Protein AF-A0A7J8UUD2-F1 (afdb_monomer_lite)

Secondary structure (DSSP, 8-state):
----TTT------TT--HHHHHHHHT-S---S-BPEEEETTTTEEESSPPEETTEEEEEEE-SSPPTT-S---SSS----PPPPPSSTT----EEEEEEEEE---SSPPSS--EEEEEETTTTEEEEEE-SEEEE--STT-EEEEEEEEE-TTS---TT-

Radius of gyration: 16.53 Å; chains: 1; bounding box: 38×42×48 Å

Sequence (160 aa):
MTEVQGIFKLEPIENFEAEEIKRLFNVGSIDRNQAQVYNFLTDRTMLYTPQECRITSTFVVGSEVPIGFKHCINEHQISFSLPPPSHPEEKIHYFNFCIVFSILSDQIMEFAPSARIFNETKRIMWNHRSCFMGIPKTKDNTLLWLIHWPAMDFQLEGGD

Structure (mmCIF, N/CA/C/O backbone):
data_AF-A0A7J8UUD2-F1
#
_entry.id   AF-A0A7J8UUD2-F1
#
loop_
_atom_site.group_PDB
_atom_site.id
_atom_site.type_symbol
_atom_site.label_atom_id
_atom_site.label_alt_id
_atom_site.label_comp_id
_atom_site.label_asym_id
_atom_site.label_entity_id
_atom_site.label_seq_id
_atom_site.pdbx_PDB_ins_code
_atom_site.Cartn_x
_atom_site.Cartn_y
_atom_site.Cartn_z
_atom_site.occupancy
_atom_site.B_iso_or_equiv
_atom_site.auth_seq_id
_atom_site.auth_comp_id
_atom_site.auth_asym_id
_atom_site.auth_atom_id
_atom_site.pdbx_PDB_model_num
ATOM 1 N N . MET A 1 1 ? -11.875 30.299 6.539 1.00 35.81 1 MET A N 1
ATOM 2 C CA . MET A 1 1 ? -10.557 29.747 6.167 1.00 35.81 1 MET A CA 1
ATOM 3 C C . MET A 1 1 ? -10.652 29.350 4.713 1.00 35.81 1 MET A C 1
ATOM 5 O O . MET A 1 1 ? -11.596 28.658 4.363 1.00 35.81 1 MET A O 1
ATOM 9 N N . THR A 1 2 ? -9.776 29.899 3.882 1.00 37.66 2 THR A N 1
ATOM 10 C CA . THR A 1 2 ? -9.828 29.788 2.422 1.00 37.66 2 THR A CA 1
ATOM 11 C C . THR A 1 2 ? -8.963 28.605 2.003 1.00 37.66 2 THR A C 1
ATOM 13 O O . THR A 1 2 ? -7.793 28.559 2.380 1.00 37.66 2 THR A O 1
ATOM 16 N N . GLU A 1 3 ? -9.530 27.640 1.279 1.00 40.28 3 GLU A N 1
ATOM 17 C CA . GLU A 1 3 ? -8.772 26.545 0.668 1.00 40.28 3 GLU A CA 1
ATOM 18 C C . GLU A 1 3 ? -7.678 27.119 -0.239 1.00 40.28 3 GLU A C 1
ATOM 20 O O . GLU A 1 3 ? -7.943 27.955 -1.107 1.00 40.28 3 GLU A O 1
ATOM 25 N N . VAL A 1 4 ? -6.435 26.675 -0.046 1.00 39.38 4 VAL A N 1
ATOM 26 C CA . VAL A 1 4 ? -5.353 26.963 -0.989 1.00 39.38 4 VAL A CA 1
ATOM 27 C C . VAL A 1 4 ? -5.559 26.038 -2.186 1.00 39.38 4 VAL A C 1
ATOM 29 O O . VAL A 1 4 ? -5.172 24.868 -2.160 1.00 39.38 4 VAL A O 1
ATOM 32 N N . GLN A 1 5 ? -6.236 26.562 -3.211 1.00 34.41 5 GLN A N 1
ATOM 33 C CA . GLN A 1 5 ? -6.464 25.889 -4.489 1.00 34.41 5 GLN A CA 1
ATOM 34 C C . GLN A 1 5 ? -5.153 25.294 -5.022 1.00 34.41 5 GLN A C 1
ATOM 36 O O . GLN A 1 5 ? -4.219 26.023 -5.348 1.00 34.41 5 GLN A O 1
ATOM 41 N N . GLY A 1 6 ? -5.104 23.961 -5.119 1.00 43.91 6 GLY A N 1
ATOM 42 C CA . GLY A 1 6 ? -4.074 23.233 -5.866 1.00 43.91 6 GLY A CA 1
ATOM 43 C C . GLY A 1 6 ? -3.279 22.174 -5.099 1.00 43.91 6 GLY A C 1
ATOM 44 O O . GLY A 1 6 ? -2.640 21.357 -5.753 1.00 43.91 6 GLY A O 1
ATOM 45 N N . ILE A 1 7 ? -3.319 22.138 -3.760 1.00 47.66 7 ILE A N 1
ATOM 46 C CA . ILE A 1 7 ? -2.502 21.180 -2.977 1.00 47.66 7 ILE A CA 1
ATOM 47 C C . ILE A 1 7 ? -3.328 19.979 -2.489 1.00 47.66 7 ILE A C 1
ATOM 49 O O . ILE A 1 7 ? -2.841 18.853 -2.492 1.00 47.66 7 ILE A O 1
ATOM 53 N N . PHE A 1 8 ? -4.603 20.183 -2.158 1.00 44.62 8 PHE A N 1
ATOM 54 C CA . PHE A 1 8 ? -5.489 19.118 -1.693 1.00 44.62 8 PHE A CA 1
ATOM 55 C C . PHE A 1 8 ? -6.876 19.317 -2.290 1.00 44.62 8 PHE A C 1
ATOM 57 O O . PHE A 1 8 ? -7.474 20.378 -2.127 1.00 44.62 8 PHE A O 1
ATOM 64 N N . LYS A 1 9 ? -7.392 18.301 -2.983 1.00 45.44 9 LYS A N 1
ATOM 65 C CA . LYS A 1 9 ? -8.818 18.223 -3.285 1.00 45.44 9 LYS A CA 1
ATOM 66 C C . LYS A 1 9 ? -9.440 17.378 -2.180 1.00 45.44 9 LYS A C 1
ATOM 68 O O . LYS A 1 9 ? -9.485 16.160 -2.286 1.00 45.44 9 LYS A O 1
ATOM 73 N N . LEU A 1 10 ? -9.858 18.028 -1.095 1.00 50.44 10 LEU A N 1
ATOM 74 C CA . LEU A 1 10 ? -10.663 17.398 -0.047 1.00 50.44 10 LEU A CA 1
ATOM 75 C C . LEU A 1 10 ? -12.113 17.300 -0.529 1.00 50.44 10 LEU A C 1
ATOM 77 O O . LEU A 1 10 ? -13.026 17.818 0.103 1.00 50.44 10 LEU A O 1
ATOM 81 N N . GLU A 1 11 ? -12.334 16.682 -1.686 1.00 46.38 11 GLU A N 1
ATOM 82 C CA . GLU A 1 11 ? -13.686 16.259 -2.005 1.00 46.38 11 GLU A CA 1
ATOM 83 C C . GLU A 1 11 ? -13.941 14.995 -1.187 1.00 46.38 11 GLU A C 1
ATOM 85 O O . GLU A 1 11 ? -13.176 14.032 -1.321 1.00 46.38 11 GLU A O 1
ATOM 90 N N . PRO A 1 12 ? -14.958 14.971 -0.305 1.00 44.97 12 PRO A N 1
ATOM 91 C CA . PRO A 1 12 ? -15.465 13.696 0.154 1.00 44.97 12 PRO A CA 1
ATOM 92 C C . PRO A 1 12 ? -15.811 12.919 -1.108 1.00 44.97 12 PRO A C 1
ATOM 94 O O . PRO A 1 12 ? -16.633 13.367 -1.909 1.00 44.97 12 PRO A O 1
ATOM 97 N N . ILE A 1 13 ? -15.166 11.773 -1.313 1.00 50.28 13 ILE A N 1
ATOM 98 C CA . ILE A 1 13 ? -15.707 10.814 -2.262 1.00 50.28 13 ILE A CA 1
ATOM 99 C C . ILE A 1 13 ? -16.955 10.273 -1.564 1.00 50.28 13 ILE A C 1
ATOM 101 O O . ILE A 1 13 ? -16.899 9.307 -0.798 1.00 50.28 13 ILE A O 1
ATOM 105 N N . GLU A 1 14 ? -18.065 10.997 -1.732 1.00 40.97 14 GLU A N 1
ATOM 106 C CA . GLU A 1 14 ? -19.391 10.521 -1.376 1.00 40.97 14 GLU A CA 1
ATOM 107 C C . GLU A 1 14 ? -19.541 9.178 -2.085 1.00 40.97 14 GLU A C 1
ATOM 109 O O . GLU A 1 14 ? -19.522 9.107 -3.312 1.00 40.97 14 GLU A O 1
ATOM 114 N N . ASN A 1 15 ? -19.607 8.108 -1.296 1.00 50.09 15 ASN A N 1
ATOM 115 C CA . ASN A 1 15 ? -19.650 6.727 -1.762 1.00 50.09 15 ASN A CA 1
ATOM 116 C C . ASN A 1 15 ? -18.324 6.144 -2.287 1.00 50.09 15 ASN A C 1
ATOM 118 O O . ASN A 1 15 ? -18.362 5.360 -3.236 1.00 50.09 15 ASN A O 1
ATOM 122 N N . PHE A 1 16 ? -17.174 6.390 -1.634 1.00 60.78 16 PHE A N 1
ATOM 123 C CA . PHE A 1 16 ? -16.021 5.466 -1.736 1.00 60.78 16 PHE A CA 1
ATOM 124 C C . PHE A 1 16 ? -16.371 4.124 -1.074 1.00 60.78 16 PHE A C 1
ATOM 126 O O . PHE A 1 16 ? -15.818 3.746 -0.048 1.00 60.78 16 PHE A O 1
ATOM 133 N N . GLU A 1 17 ? -17.408 3.463 -1.576 1.00 65.50 17 GLU A N 1
ATOM 134 C CA . GLU A 1 17 ? -18.050 2.301 -0.989 1.00 65.50 17 GLU A CA 1
ATOM 135 C C . GLU A 1 17 ? -17.199 1.049 -1.179 1.00 65.50 17 GLU A C 1
ATOM 137 O O . GLU A 1 17 ? -16.270 0.999 -1.986 1.00 65.50 17 GLU A O 1
ATOM 142 N N . ALA A 1 18 ? -17.562 -0.010 -0.455 1.00 67.44 18 ALA A N 1
ATOM 143 C CA . ALA A 1 18 ? -16.890 -1.302 -0.520 1.00 67.44 18 ALA A CA 1
ATOM 144 C C . ALA A 1 18 ? -16.670 -1.805 -1.961 1.00 67.44 18 ALA A C 1
ATOM 146 O O . ALA A 1 18 ? -15.646 -2.424 -2.223 1.00 67.44 18 ALA A O 1
ATOM 147 N N . GLU A 1 19 ? -17.582 -1.527 -2.898 1.00 72.06 19 GLU A N 1
ATOM 148 C CA . GLU A 1 19 ? -17.434 -1.932 -4.304 1.00 72.06 19 GLU A CA 1
ATOM 149 C C . GLU A 1 19 ? -16.343 -1.154 -5.053 1.00 72.06 19 GLU A C 1
ATOM 151 O O . GLU A 1 19 ? -15.620 -1.738 -5.861 1.00 72.06 19 GLU A O 1
ATOM 156 N N . GLU A 1 20 ? -16.154 0.134 -4.762 1.00 75.50 20 GLU A N 1
ATOM 157 C CA . GLU A 1 20 ? -15.064 0.905 -5.359 1.00 75.50 20 GLU A CA 1
ATOM 158 C C . GLU A 1 20 ? -13.709 0.465 -4.800 1.00 75.50 20 GLU A C 1
ATOM 160 O O . GLU A 1 20 ? -12.757 0.291 -5.562 1.00 75.50 20 GLU A O 1
ATOM 165 N N . ILE A 1 21 ? -13.645 0.170 -3.497 1.00 75.50 21 ILE A N 1
ATOM 166 C CA . ILE A 1 21 ? -12.445 -0.394 -2.871 1.00 75.50 21 ILE A CA 1
ATOM 167 C C . ILE A 1 21 ? -12.132 -1.768 -3.484 1.00 75.50 21 ILE A C 1
ATOM 169 O O . ILE A 1 21 ? -11.009 -2.012 -3.923 1.00 75.50 21 ILE A O 1
ATOM 173 N N . LYS A 1 22 ? -13.126 -2.656 -3.609 1.00 77.56 22 LYS A N 1
ATOM 174 C CA . LYS A 1 22 ? -12.946 -3.951 -4.284 1.00 77.56 22 LYS A CA 1
ATOM 175 C C . LYS A 1 22 ? -12.427 -3.786 -5.707 1.00 77.56 22 LYS A C 1
ATOM 177 O O . LYS A 1 22 ? -11.511 -4.506 -6.094 1.00 77.56 22 LYS A O 1
ATOM 182 N N . ARG A 1 23 ? -12.969 -2.827 -6.467 1.00 80.62 23 ARG A N 1
ATOM 183 C CA . ARG A 1 23 ? -12.540 -2.543 -7.842 1.00 80.62 23 ARG A CA 1
ATOM 184 C C . ARG A 1 23 ? -11.103 -2.025 -7.904 1.00 80.62 23 ARG A C 1
ATOM 186 O O . ARG A 1 23 ? -10.327 -2.517 -8.715 1.00 80.62 23 ARG A O 1
ATOM 193 N N . LEU A 1 24 ? -10.749 -1.043 -7.074 1.00 79.38 24 LEU A N 1
ATOM 194 C CA . LEU A 1 24 ? -9.429 -0.398 -7.095 1.00 79.38 24 LEU A CA 1
ATOM 195 C C . LEU A 1 24 ? -8.313 -1.328 -6.623 1.00 79.38 24 LEU A C 1
ATOM 197 O O . LEU A 1 24 ? -7.222 -1.336 -7.195 1.00 79.38 24 LEU A O 1
ATOM 201 N N . PHE A 1 25 ? -8.594 -2.126 -5.596 1.00 80.75 25 PHE A N 1
ATOM 202 C CA . PHE A 1 25 ? -7.618 -3.033 -5.000 1.00 80.75 25 PHE A CA 1
ATOM 203 C C . PHE A 1 25 ? -7.687 -4.452 -5.575 1.00 80.75 25 PHE A C 1
ATOM 205 O O . PHE A 1 25 ? -6.821 -5.266 -5.269 1.00 80.75 25 PHE A O 1
ATOM 212 N N . ASN A 1 26 ? -8.662 -4.732 -6.449 1.00 76.12 26 ASN A N 1
ATOM 213 C CA . ASN A 1 26 ? -8.921 -6.042 -7.049 1.00 76.12 26 ASN A CA 1
ATOM 214 C C . ASN A 1 26 ? -9.060 -7.158 -5.998 1.00 76.12 26 ASN A C 1
ATOM 216 O O . ASN A 1 26 ? -8.364 -8.174 -6.042 1.00 76.12 26 ASN A O 1
ATOM 220 N N . VAL A 1 27 ? -9.950 -6.950 -5.026 1.00 71.19 27 VAL A N 1
ATOM 221 C CA . VAL A 1 27 ? -10.166 -7.881 -3.908 1.00 71.19 27 VAL A CA 1
ATOM 222 C C . VAL A 1 27 ? -11.608 -8.378 -3.873 1.00 71.19 27 VAL A C 1
ATOM 224 O O . VAL A 1 27 ? -12.546 -7.623 -4.116 1.00 71.19 27 VAL A O 1
ATOM 227 N N . GLY A 1 28 ? -11.799 -9.668 -3.577 1.00 62.09 28 GLY A N 1
ATOM 228 C CA . GLY A 1 28 ? -13.123 -10.309 -3.633 1.00 62.09 28 GLY A CA 1
ATOM 229 C C . GLY A 1 28 ? -14.056 -9.934 -2.477 1.00 62.09 28 GLY A C 1
ATOM 230 O O . GLY A 1 28 ? -15.276 -9.866 -2.641 1.00 62.09 28 GLY A O 1
ATOM 231 N N . SER A 1 29 ? -13.495 -9.650 -1.303 1.00 65.81 29 SER A N 1
ATOM 232 C CA . SER A 1 29 ? -14.245 -9.280 -0.104 1.00 65.81 29 SER A CA 1
ATOM 233 C C . SER A 1 29 ? -13.453 -8.292 0.739 1.00 65.81 29 SER A C 1
ATOM 235 O O . SER A 1 29 ? -12.288 -8.527 1.046 1.00 65.81 29 SER A O 1
ATOM 237 N N . ILE A 1 30 ? -14.117 -7.217 1.147 1.00 66.19 30 ILE A N 1
ATOM 238 C CA . ILE A 1 30 ? -13.666 -6.283 2.174 1.00 66.19 30 ILE A CA 1
ATOM 239 C C . ILE A 1 30 ? -14.847 -6.122 3.123 1.00 66.19 30 ILE A C 1
ATOM 241 O O . ILE A 1 30 ? -15.988 -5.998 2.662 1.00 66.19 30 ILE A O 1
ATOM 245 N N . ASP A 1 31 ? -14.587 -6.167 4.428 1.00 61.91 31 ASP A N 1
ATOM 246 C CA . ASP A 1 31 ? -15.623 -5.887 5.415 1.00 61.91 31 ASP A CA 1
ATOM 247 C C . ASP A 1 31 ? -16.154 -4.460 5.197 1.00 61.91 31 ASP A C 1
ATOM 249 O O . ASP A 1 31 ? -15.389 -3.509 5.047 1.00 61.91 31 ASP A O 1
ATOM 253 N N . ARG A 1 32 ? -17.480 -4.288 5.1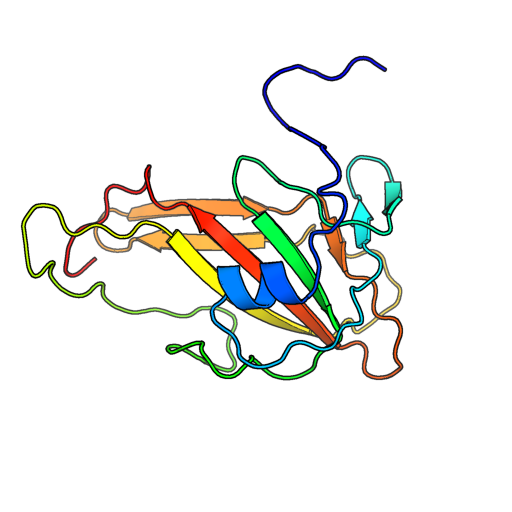58 1.00 58.69 32 ARG A N 1
ATOM 254 C CA . ARG A 1 32 ? -18.121 -2.988 4.866 1.00 58.69 32 ARG A CA 1
ATOM 255 C C . ARG A 1 32 ? -17.865 -1.938 5.953 1.00 58.69 32 ARG A C 1
ATOM 257 O O . ARG A 1 32 ? -18.288 -0.791 5.824 1.00 58.69 32 ARG A O 1
ATOM 264 N N . ASN A 1 33 ? -17.180 -2.322 7.021 1.00 60.72 33 ASN A N 1
ATOM 265 C CA . ASN A 1 33 ? -16.850 -1.482 8.150 1.00 60.72 33 ASN A CA 1
ATOM 266 C C . ASN A 1 33 ? -15.663 -0.567 7.828 1.00 60.72 33 ASN A C 1
ATOM 268 O O . ASN A 1 33 ? -14.539 -0.794 8.280 1.00 60.72 33 ASN A O 1
ATOM 272 N N . GLN A 1 34 ? -15.925 0.515 7.090 1.00 68.50 34 GLN A N 1
ATOM 273 C CA . GLN A 1 34 ? -14.987 1.635 7.051 1.00 68.50 34 GLN A CA 1
ATOM 274 C C . GLN A 1 34 ? -14.693 2.111 8.477 1.00 68.50 34 GLN A C 1
ATOM 276 O O . GLN A 1 34 ? -15.596 2.293 9.319 1.00 68.50 34 GLN A O 1
ATOM 281 N N . ALA A 1 35 ? -13.402 2.273 8.755 1.00 73.69 35 ALA A N 1
ATOM 282 C CA . ALA A 1 35 ? -12.952 2.832 10.013 1.00 73.69 35 ALA A CA 1
ATOM 283 C C . ALA A 1 35 ? -13.349 4.314 10.077 1.00 73.69 35 ALA A C 1
ATOM 285 O O . ALA A 1 35 ? -13.455 4.991 9.056 1.00 73.69 35 ALA A O 1
ATOM 286 N N . GLN A 1 36 ? -13.580 4.826 11.288 1.00 80.44 36 GLN A N 1
ATOM 287 C CA . GLN A 1 36 ? -13.541 6.280 11.461 1.00 80.44 36 GLN A CA 1
ATOM 288 C C . GLN A 1 36 ? -12.113 6.740 11.195 1.00 80.44 36 GLN A C 1
ATOM 290 O O . GLN A 1 36 ? -11.177 5.984 11.442 1.00 80.44 36 GLN A O 1
ATOM 295 N N . VAL A 1 37 ? -11.938 7.958 10.703 1.00 83.19 37 VAL A N 1
ATOM 296 C CA . VAL A 1 37 ? -10.616 8.449 10.326 1.00 83.19 37 VAL A CA 1
ATOM 297 C C . VAL A 1 37 ? -10.335 9.752 11.058 1.00 83.19 37 VAL A C 1
ATOM 299 O O . VAL A 1 37 ? -11.125 10.687 10.987 1.00 83.19 37 VAL A O 1
ATOM 302 N N . TYR A 1 38 ? -9.219 9.825 11.769 1.00 84.19 38 TYR A N 1
ATOM 303 C CA . TYR A 1 38 ? -8.723 11.049 12.386 1.00 84.19 38 TYR A CA 1
ATOM 304 C C . TYR A 1 38 ? -7.906 11.856 11.374 1.00 84.19 38 TYR A C 1
ATOM 306 O O . TYR A 1 38 ? -7.043 11.293 10.708 1.00 84.19 38 TYR A O 1
ATOM 314 N N . ASN A 1 39 ? -8.166 13.158 11.263 1.00 85.12 39 ASN A N 1
ATOM 315 C CA . ASN A 1 39 ? -7.443 14.093 10.403 1.00 85.12 39 ASN A CA 1
ATOM 316 C C . ASN A 1 39 ? -6.458 14.932 11.233 1.00 85.12 39 ASN A C 1
ATOM 318 O O . ASN A 1 39 ? -6.885 15.780 12.020 1.00 85.12 39 ASN A O 1
ATOM 322 N N . PHE A 1 40 ? -5.157 14.751 10.995 1.00 81.69 40 PHE A N 1
ATOM 323 C CA . PHE A 1 40 ? -4.078 15.466 11.687 1.00 81.69 40 PHE A CA 1
ATOM 324 C C . PHE A 1 40 ? -4.006 16.963 11.345 1.00 81.69 40 PHE A C 1
ATOM 326 O O . PHE A 1 40 ? -3.460 17.735 12.126 1.00 81.69 40 PHE A O 1
ATOM 333 N N . LEU A 1 41 ? -4.529 17.397 10.192 1.00 82.31 41 LEU A N 1
ATOM 334 C CA . LEU A 1 41 ? -4.503 18.810 9.789 1.00 82.31 41 LEU A CA 1
ATOM 335 C C . LEU A 1 41 ? -5.591 19.626 10.481 1.00 82.31 41 LEU A C 1
ATOM 337 O O . LEU A 1 41 ? -5.385 20.796 10.795 1.00 82.31 41 LEU A O 1
ATOM 341 N N . THR A 1 42 ? -6.767 19.028 10.669 1.00 83.25 42 THR A N 1
ATOM 342 C CA . THR A 1 42 ? -7.924 19.722 11.247 1.00 83.25 42 THR A CA 1
ATOM 343 C C . THR A 1 42 ? -8.183 19.361 12.700 1.00 83.25 42 THR A C 1
ATOM 345 O O . THR A 1 42 ? -9.062 19.978 13.296 1.00 83.25 42 THR A O 1
ATOM 348 N N . ASP A 1 43 ? -7.486 18.353 13.230 1.00 82.06 43 ASP A N 1
ATOM 349 C CA . ASP A 1 43 ? -7.719 17.777 14.557 1.00 82.06 43 ASP A CA 1
ATOM 350 C C . ASP A 1 43 ? -9.184 17.330 14.735 1.00 82.06 43 ASP A C 1
ATOM 352 O O . ASP A 1 43 ? -9.899 17.731 15.653 1.00 82.06 43 ASP A O 1
ATOM 356 N N . ARG A 1 44 ? -9.696 16.571 13.754 1.00 81.75 44 ARG A N 1
ATOM 357 C CA . ARG A 1 44 ? -11.101 16.125 13.720 1.00 81.75 44 ARG A CA 1
ATOM 358 C C . ARG A 1 44 ? -11.230 14.696 13.235 1.00 81.75 44 ARG A C 1
ATOM 360 O O . ARG A 1 44 ? -10.543 14.288 12.303 1.00 81.75 44 ARG A O 1
ATOM 367 N N . THR A 1 45 ? -12.196 13.984 13.799 1.00 82.31 45 THR A N 1
ATOM 368 C CA . THR A 1 45 ? -12.635 12.686 13.286 1.00 82.31 45 THR A CA 1
ATOM 369 C C . THR A 1 45 ? -13.651 12.873 12.164 1.00 82.31 45 THR A C 1
ATOM 371 O O . THR A 1 45 ? -14.583 13.669 12.278 1.00 82.31 45 THR A O 1
ATOM 374 N N . MET A 1 46 ? -13.473 12.126 11.079 1.00 74.94 46 MET A N 1
ATOM 375 C CA . MET A 1 46 ? -14.307 12.138 9.882 1.00 74.94 46 MET A CA 1
ATOM 376 C C . MET A 1 46 ? -14.803 10.725 9.551 1.00 74.94 46 MET A C 1
ATOM 378 O O . MET A 1 46 ? -14.241 9.722 9.997 1.00 74.94 46 MET A O 1
ATOM 382 N N . LEU A 1 47 ? -15.889 10.657 8.777 1.00 67.94 47 LEU A N 1
ATOM 383 C CA . LEU A 1 47 ? -16.559 9.409 8.384 1.00 67.94 47 LEU A CA 1
ATOM 384 C C . LEU A 1 47 ? -16.316 9.007 6.922 1.00 67.94 47 LEU A C 1
ATOM 386 O O . LEU A 1 47 ? -16.879 8.011 6.485 1.00 67.94 47 LEU A O 1
ATOM 390 N N . TYR A 1 48 ? -15.523 9.766 6.166 1.00 64.94 48 TYR A N 1
ATOM 391 C CA . TYR A 1 48 ? -15.289 9.514 4.745 1.00 64.94 48 TYR A CA 1
ATOM 392 C C . TYR A 1 48 ? -13.802 9.419 4.413 1.00 64.94 48 TYR A C 1
ATOM 394 O O . TYR A 1 48 ? -12.943 9.916 5.144 1.00 64.94 48 TYR A O 1
ATOM 402 N N . THR A 1 49 ? -13.533 8.782 3.276 1.00 61.75 49 THR A N 1
ATOM 403 C CA . THR A 1 49 ? -12.193 8.596 2.726 1.00 61.75 49 THR A C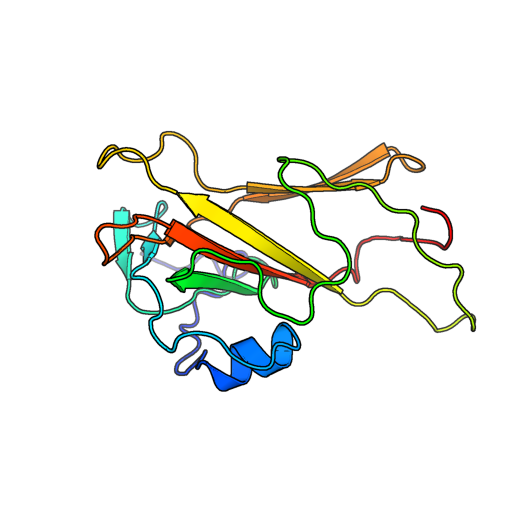A 1
ATOM 404 C C . THR A 1 49 ? -11.762 9.851 1.952 1.00 61.75 49 THR A C 1
ATOM 406 O O . THR A 1 49 ? -12.474 10.263 1.036 1.00 61.75 49 THR A O 1
ATOM 409 N N . PRO A 1 50 ? -10.623 10.471 2.290 1.00 64.75 50 PRO A N 1
ATOM 410 C CA . PRO A 1 50 ? -10.072 11.611 1.563 1.00 64.75 50 PRO A CA 1
ATOM 411 C C . PRO A 1 50 ? -9.167 11.164 0.402 1.00 64.75 50 PRO A C 1
ATOM 413 O O . PRO A 1 50 ? -8.488 10.143 0.484 1.00 64.75 50 PRO A O 1
ATOM 416 N N . GLN A 1 51 ? -9.107 11.959 -0.670 1.00 64.62 51 GLN A N 1
ATOM 417 C CA . GLN A 1 51 ? -8.094 11.807 -1.719 1.00 64.62 51 GLN A CA 1
ATOM 418 C C . GLN A 1 51 ? -6.925 12.770 -1.457 1.00 64.62 51 GLN A C 1
ATOM 420 O O . GLN A 1 51 ? -7.110 13.984 -1.378 1.00 64.62 51 GLN A O 1
ATOM 425 N N . GLU A 1 52 ? -5.703 12.247 -1.348 1.00 72.62 52 GLU A N 1
ATOM 426 C CA . GLU A 1 52 ? -4.508 13.029 -1.009 1.00 72.62 52 GLU A CA 1
ATOM 427 C C . GLU A 1 52 ? -3.540 13.064 -2.195 1.00 72.62 52 GLU A C 1
ATOM 429 O O . GLU A 1 52 ? -2.961 12.046 -2.557 1.00 72.62 52 GLU A O 1
ATOM 434 N N . CYS A 1 53 ? -3.324 14.228 -2.817 1.00 70.31 53 CYS A N 1
ATOM 435 C CA . 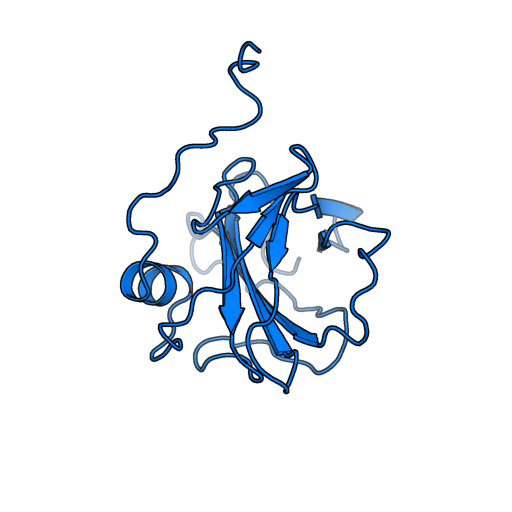CYS A 1 53 ? -2.320 14.392 -3.882 1.00 70.31 53 CYS A CA 1
ATOM 436 C C . CYS A 1 53 ? -2.416 13.340 -5.017 1.00 70.31 53 CYS A C 1
ATOM 438 O O . CYS A 1 53 ? -1.399 12.816 -5.465 1.00 70.31 53 CYS A O 1
ATOM 440 N N . ARG A 1 54 ? -3.639 13.023 -5.481 1.00 80.50 54 ARG A N 1
ATOM 441 C CA . ARG A 1 54 ? -3.981 11.950 -6.455 1.00 80.50 54 ARG A CA 1
ATOM 442 C C . ARG A 1 54 ? -3.816 10.514 -5.943 1.00 80.50 54 ARG A C 1
ATOM 444 O O . ARG A 1 54 ? -4.289 9.594 -6.606 1.00 80.50 54 ARG A O 1
ATOM 451 N N . ILE A 1 55 ? -3.210 10.316 -4.778 1.00 86.62 55 ILE A N 1
ATOM 452 C CA . ILE A 1 55 ? -3.192 9.036 -4.077 1.00 86.62 55 ILE A CA 1
ATOM 453 C C . ILE A 1 55 ? -4.555 8.857 -3.421 1.00 86.62 55 ILE A C 1
ATOM 455 O O . ILE A 1 55 ? -5.070 9.747 -2.742 1.00 86.62 55 ILE A O 1
ATOM 459 N N . THR A 1 56 ? -5.157 7.699 -3.658 1.00 85.94 56 THR A N 1
ATOM 460 C CA . THR A 1 56 ? -6.416 7.334 -3.011 1.00 85.94 56 THR A CA 1
ATOM 461 C C . THR A 1 56 ? -6.079 6.343 -1.915 1.00 85.94 56 THR A C 1
ATOM 463 O O . THR A 1 56 ? -5.572 5.264 -2.215 1.00 85.94 56 THR A O 1
ATOM 466 N N . SER A 1 57 ? -6.301 6.699 -0.653 1.00 86.69 57 SER A N 1
ATOM 467 C CA . SER A 1 57 ? -6.013 5.804 0.465 1.00 86.69 57 SER A CA 1
ATOM 468 C C . SER A 1 57 ? -7.168 5.767 1.454 1.00 86.69 57 SER A C 1
ATOM 470 O O . SER A 1 57 ? -7.852 6.765 1.635 1.00 86.69 57 SER A O 1
ATOM 472 N N . THR A 1 58 ? -7.422 4.607 2.060 1.00 85.44 58 THR A N 1
ATOM 473 C CA . THR A 1 58 ? -8.530 4.406 3.005 1.00 85.44 58 THR A CA 1
ATOM 474 C C . THR A 1 58 ? -8.149 3.447 4.127 1.00 85.44 58 THR A C 1
ATOM 476 O O . THR A 1 58 ? -7.188 2.683 4.007 1.00 85.44 58 THR A O 1
ATOM 479 N N . PHE A 1 59 ? -8.931 3.474 5.206 1.00 85.81 59 PHE A N 1
ATOM 480 C CA . PHE A 1 59 ? -8.775 2.593 6.355 1.00 85.81 59 PHE A CA 1
ATOM 481 C C . PHE A 1 59 ? -10.005 1.704 6.528 1.00 85.81 59 PHE A C 1
ATOM 483 O O . PHE A 1 59 ? -11.140 2.184 6.615 1.00 85.81 59 PHE A O 1
ATOM 490 N N . VAL A 1 60 ? -9.772 0.400 6.635 1.00 84.19 60 VAL A N 1
ATOM 491 C CA . VAL A 1 60 ? -10.825 -0.600 6.843 1.00 84.19 60 VAL A CA 1
ATOM 492 C C . VAL A 1 60 ? -10.493 -1.444 8.064 1.00 84.19 60 VAL A C 1
ATOM 494 O O . VAL A 1 60 ? -9.327 -1.708 8.344 1.00 84.19 60 VAL A O 1
ATOM 497 N N . VAL A 1 61 ? -11.514 -1.881 8.796 1.00 82.69 61 VAL A N 1
ATOM 498 C CA . VAL A 1 61 ? -11.348 -2.906 9.831 1.00 82.69 61 VAL A CA 1
ATOM 499 C C . VAL A 1 61 ? -10.957 -4.242 9.191 1.00 82.69 61 VAL A C 1
ATOM 501 O O . VAL A 1 61 ? -11.593 -4.696 8.242 1.00 82.69 61 VAL A O 1
ATOM 504 N N . GLY A 1 62 ? -9.911 -4.876 9.718 1.00 84.06 62 GLY A N 1
ATOM 505 C CA . GLY A 1 62 ? -9.451 -6.177 9.244 1.00 84.06 62 GLY A CA 1
ATOM 506 C C . GLY A 1 62 ? -8.099 -6.554 9.833 1.00 84.06 62 GLY A C 1
ATOM 507 O O . GLY A 1 62 ? -7.314 -5.685 10.203 1.00 84.06 62 GLY A O 1
ATOM 508 N N . SER A 1 63 ? -7.841 -7.858 9.921 1.00 86.75 63 SER A N 1
ATOM 509 C CA . SER A 1 63 ? -6.624 -8.426 10.517 1.00 86.75 63 SER A CA 1
ATOM 510 C C . SER A 1 63 ? -5.738 -9.178 9.527 1.00 86.75 63 SER A C 1
ATOM 512 O O . SER A 1 63 ? -4.688 -9.686 9.907 1.00 86.75 63 SER A O 1
ATOM 514 N N . GLU A 1 64 ? -6.155 -9.271 8.266 1.00 88.00 64 GLU A N 1
ATOM 515 C CA . GLU A 1 64 ? -5.480 -10.058 7.238 1.00 88.00 64 GLU A CA 1
ATOM 516 C C . GLU A 1 64 ? -5.456 -9.300 5.912 1.00 88.00 64 GLU A C 1
ATOM 518 O O . GLU A 1 64 ? -6.375 -8.542 5.589 1.00 88.00 64 GLU A O 1
ATOM 523 N N . VAL A 1 65 ? -4.400 -9.522 5.128 1.00 88.44 65 VAL A N 1
ATOM 524 C CA . VAL A 1 65 ? -4.299 -8.979 3.771 1.00 88.44 65 VAL A CA 1
ATOM 525 C C . VAL A 1 65 ? -5.356 -9.654 2.886 1.00 88.44 65 VAL A C 1
ATOM 527 O O . VAL A 1 65 ? -5.396 -10.886 2.833 1.00 88.44 65 VAL A O 1
ATOM 530 N N . PRO A 1 66 ? -6.193 -8.895 2.156 1.00 85.44 66 PRO A N 1
ATOM 531 C CA . PRO A 1 66 ? -7.201 -9.483 1.283 1.00 85.44 66 PRO A CA 1
ATOM 532 C C . PRO A 1 66 ? -6.612 -10.371 0.178 1.00 85.44 66 PRO A C 1
ATOM 534 O O . PRO A 1 66 ? -5.529 -10.116 -0.356 1.00 85.44 66 PRO A O 1
ATOM 537 N N . ILE A 1 67 ? -7.389 -11.369 -0.246 1.00 81.44 67 ILE A N 1
ATOM 538 C CA . ILE A 1 67 ? -7.060 -12.205 -1.407 1.00 81.44 67 ILE A CA 1
ATOM 539 C C . ILE A 1 67 ? -7.004 -11.309 -2.655 1.00 81.44 67 ILE A C 1
ATOM 541 O O . ILE A 1 67 ? -8.006 -10.695 -3.022 1.00 81.44 67 ILE A O 1
ATOM 545 N N . GLY A 1 68 ? -5.832 -11.237 -3.293 1.00 81.56 68 GLY A N 1
ATOM 546 C CA . GLY A 1 68 ? -5.581 -10.409 -4.481 1.00 81.56 68 GLY A CA 1
ATOM 547 C C . GLY A 1 68 ? -4.194 -9.758 -4.493 1.00 81.56 68 GLY A C 1
ATOM 548 O O . GLY A 1 68 ? -3.621 -9.545 -5.564 1.00 81.56 68 GLY A O 1
ATOM 549 N N . PHE A 1 69 ? -3.609 -9.517 -3.316 1.00 87.44 69 PHE A N 1
ATOM 550 C CA . PHE A 1 69 ? -2.228 -9.048 -3.196 1.00 87.44 69 PHE A CA 1
ATOM 551 C C . PHE A 1 69 ? -1.247 -10.196 -3.459 1.00 87.44 69 PHE A C 1
ATOM 553 O O . PHE A 1 69 ? -1.338 -11.263 -2.857 1.00 87.44 69 PHE A O 1
ATOM 560 N N . LYS A 1 70 ? -0.320 -9.985 -4.401 1.00 86.12 70 LYS A N 1
ATOM 561 C CA . LYS A 1 70 ? 0.626 -11.020 -4.860 1.00 86.12 70 LYS A CA 1
ATOM 562 C C . LYS A 1 70 ? 1.882 -11.122 -3.998 1.00 86.12 70 LYS A C 1
ATOM 564 O O . LYS A 1 70 ? 2.447 -12.201 -3.867 1.00 86.12 70 LYS A O 1
ATOM 569 N N . HIS A 1 71 ? 2.328 -9.994 -3.453 1.00 87.12 71 HIS A N 1
ATOM 570 C CA . HIS A 1 71 ? 3.554 -9.887 -2.675 1.00 87.12 71 HIS A CA 1
ATOM 571 C C . HIS A 1 71 ? 3.176 -9.533 -1.235 1.00 87.12 71 HIS A C 1
ATOM 573 O O . HIS A 1 71 ? 2.781 -8.401 -0.962 1.00 87.12 71 HIS A O 1
ATOM 579 N N . CYS A 1 72 ? 3.263 -10.516 -0.337 1.00 88.69 72 CYS A N 1
ATOM 580 C CA . CYS A 1 72 ? 2.865 -10.395 1.066 1.00 88.69 72 CYS A CA 1
ATOM 581 C C . CYS A 1 72 ? 3.999 -10.884 1.970 1.00 88.69 72 CYS A C 1
ATOM 583 O O . CYS A 1 72 ? 4.580 -11.938 1.715 1.00 88.69 72 CYS A O 1
ATOM 585 N N . ILE A 1 73 ? 4.288 -10.135 3.031 1.00 90.25 73 ILE A N 1
ATOM 586 C CA . ILE A 1 73 ? 5.293 -10.459 4.048 1.00 90.25 73 ILE A CA 1
ATOM 587 C C . ILE A 1 73 ? 4.805 -9.978 5.420 1.00 90.25 73 ILE A C 1
ATOM 589 O O . ILE A 1 73 ? 3.941 -9.106 5.494 1.00 90.25 73 ILE A O 1
ATOM 593 N N . ASN A 1 74 ? 5.414 -10.482 6.493 1.00 87.00 74 ASN A N 1
ATOM 594 C CA . ASN A 1 74 ? 5.134 -10.053 7.870 1.00 87.00 74 ASN A CA 1
ATOM 595 C C . ASN A 1 74 ? 6.190 -9.060 8.393 1.00 87.00 74 ASN A C 1
ATOM 597 O O . ASN A 1 74 ? 6.553 -9.093 9.567 1.00 87.00 74 ASN A O 1
ATOM 601 N N . GLU A 1 75 ? 6.713 -8.200 7.519 1.00 87.81 75 GLU A N 1
ATOM 602 C CA . GLU A 1 75 ? 7.713 -7.182 7.857 1.00 87.81 75 GLU A CA 1
ATOM 603 C C . GLU A 1 75 ? 7.294 -5.802 7.330 1.00 87.81 75 GLU A C 1
ATOM 605 O O . GLU A 1 75 ? 6.307 -5.658 6.612 1.00 87.81 75 GLU A O 1
ATOM 610 N N . HIS A 1 76 ? 8.051 -4.767 7.693 1.00 85.88 76 HIS A N 1
ATOM 611 C CA . HIS A 1 76 ? 7.746 -3.371 7.371 1.00 85.88 76 HIS A CA 1
ATOM 612 C C . HIS A 1 76 ? 8.231 -2.923 5.980 1.00 85.88 76 HIS A C 1
ATOM 614 O O . HIS A 1 76 ? 7.947 -1.796 5.573 1.00 85.88 76 HIS A O 1
ATOM 620 N N . GLN A 1 77 ? 8.978 -3.765 5.260 1.00 90.75 77 GLN A N 1
ATOM 621 C CA . GLN A 1 77 ? 9.533 -3.449 3.946 1.00 90.75 77 GLN A CA 1
ATOM 622 C C . GLN A 1 77 ? 9.460 -4.656 3.022 1.00 90.75 77 GLN A C 1
ATOM 624 O O . GLN A 1 77 ? 9.983 -5.714 3.349 1.00 90.75 77 GLN A O 1
ATOM 629 N N . ILE A 1 78 ? 8.896 -4.454 1.832 1.00 92.50 78 ILE A N 1
ATOM 630 C CA . ILE A 1 78 ? 8.864 -5.448 0.764 1.00 92.50 78 ILE A CA 1
ATOM 631 C C . ILE A 1 78 ? 9.700 -4.976 -0.424 1.00 92.50 78 ILE A C 1
ATOM 633 O O . ILE A 1 78 ? 9.599 -3.819 -0.829 1.00 92.50 78 ILE A O 1
ATOM 637 N N . SER A 1 79 ? 10.500 -5.883 -0.981 1.00 92.56 79 SER A N 1
ATOM 638 C CA . SER A 1 79 ? 11.318 -5.637 -2.170 1.00 92.56 79 SER A CA 1
ATOM 639 C C . SER A 1 79 ? 10.988 -6.664 -3.247 1.00 92.56 79 SER A C 1
ATOM 641 O O . SER A 1 79 ? 10.826 -7.852 -2.962 1.00 92.56 79 SER A O 1
ATOM 643 N N . PHE A 1 80 ? 10.874 -6.206 -4.488 1.00 92.75 80 PHE A N 1
ATOM 644 C CA . PHE A 1 80 ? 10.638 -7.035 -5.664 1.00 92.75 80 PHE A CA 1
ATOM 645 C C . PHE A 1 80 ? 11.188 -6.321 -6.896 1.00 92.75 80 PHE A C 1
ATOM 647 O O . PHE A 1 80 ? 11.257 -5.097 -6.906 1.00 92.75 80 PHE A O 1
ATOM 654 N N . SER A 1 81 ? 11.548 -7.090 -7.921 1.00 92.44 81 SER A N 1
ATOM 655 C CA . SER A 1 81 ? 11.956 -6.538 -9.213 1.00 92.44 81 SER A CA 1
ATOM 656 C C . SER A 1 81 ? 10.756 -6.380 -10.134 1.00 92.44 81 SER A C 1
ATOM 658 O O . SER A 1 81 ? 9.881 -7.254 -10.193 1.00 92.44 81 SER A O 1
ATOM 660 N N . LEU A 1 82 ? 10.733 -5.292 -10.892 1.00 90.94 82 LEU A N 1
ATOM 661 C CA . LEU A 1 82 ? 9.718 -5.056 -11.902 1.00 90.94 82 LEU A CA 1
ATOM 662 C C . LEU A 1 82 ? 9.916 -6.002 -13.091 1.00 90.94 82 LEU A C 1
ATOM 664 O O . LEU A 1 82 ? 11.037 -6.149 -13.586 1.00 90.94 82 LEU A O 1
ATOM 668 N N . PRO A 1 83 ? 8.850 -6.657 -13.584 1.00 88.94 83 PRO A N 1
ATOM 669 C CA . PRO A 1 83 ? 8.967 -7.495 -14.765 1.00 88.94 83 PRO A CA 1
ATOM 670 C C . PRO A 1 83 ? 9.339 -6.635 -15.985 1.00 88.94 83 PRO A C 1
ATOM 672 O O . PRO A 1 83 ? 8.912 -5.480 -16.078 1.00 88.94 83 PRO A O 1
ATOM 675 N N . PRO A 1 84 ? 10.117 -7.174 -16.938 1.00 87.06 84 PRO A N 1
ATOM 676 C CA . PRO A 1 84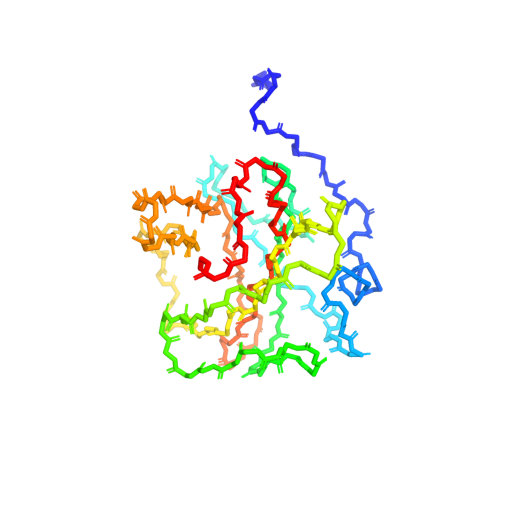 ? 10.349 -6.487 -18.198 1.00 87.06 84 PRO A CA 1
ATOM 677 C C . PRO A 1 84 ? 9.017 -6.291 -18.938 1.00 87.06 84 PRO A C 1
ATOM 679 O O . PRO A 1 84 ? 8.207 -7.222 -18.967 1.00 87.06 84 PRO A O 1
ATOM 682 N N . PRO A 1 85 ? 8.778 -5.112 -19.539 1.00 86.94 85 PRO A N 1
ATOM 683 C CA . PRO A 1 85 ? 7.567 -4.881 -20.311 1.00 86.94 85 PRO A CA 1
ATOM 684 C C . PRO A 1 85 ? 7.545 -5.807 -21.533 1.00 86.94 85 PRO A C 1
ATOM 686 O O . PRO A 1 85 ? 8.550 -5.974 -22.226 1.00 86.94 85 PRO A O 1
ATOM 689 N N . SER A 1 86 ? 6.386 -6.392 -21.818 1.00 87.81 86 SER A N 1
ATOM 690 C CA . SER A 1 86 ? 6.173 -7.258 -22.984 1.00 87.81 86 SER A CA 1
ATOM 691 C C . SER A 1 86 ? 6.136 -6.445 -24.282 1.00 87.81 86 SER A C 1
ATOM 693 O O . SER A 1 86 ? 6.497 -6.946 -25.348 1.00 87.81 86 SER A O 1
ATOM 695 N N . HIS A 1 87 ? 5.717 -5.176 -24.195 1.00 86.00 87 HIS A N 1
ATOM 696 C CA . HIS A 1 87 ? 5.622 -4.233 -25.309 1.00 86.00 87 HIS A CA 1
ATOM 697 C C . HIS A 1 87 ? 6.078 -2.821 -24.888 1.00 86.00 87 HIS A C 1
ATOM 699 O O . HIS A 1 87 ? 5.921 -2.469 -23.723 1.00 86.00 87 HIS A O 1
ATOM 705 N N . PRO A 1 88 ? 6.570 -1.966 -25.811 1.00 81.44 88 PRO A N 1
ATOM 706 C CA . PRO A 1 88 ? 7.082 -0.624 -25.480 1.00 81.44 88 PRO A CA 1
ATOM 707 C C . PRO A 1 88 ? 6.079 0.324 -24.800 1.00 81.44 88 PRO A C 1
ATOM 709 O O . PRO A 1 88 ? 6.474 1.311 -24.180 1.00 81.44 88 PRO A O 1
ATOM 712 N N . GLU A 1 89 ? 4.784 0.053 -24.948 1.00 83.50 89 GLU A N 1
ATOM 713 C CA . GLU A 1 89 ? 3.701 0.848 -24.362 1.00 83.50 89 GLU A CA 1
ATOM 714 C C . GLU A 1 89 ? 3.275 0.350 -22.975 1.00 83.50 89 GLU A C 1
ATOM 716 O O . GLU A 1 89 ? 2.558 1.059 -22.269 1.00 83.50 89 GLU A O 1
ATOM 721 N N . GLU A 1 90 ? 3.718 -0.843 -22.567 1.00 86.25 90 GLU A N 1
ATOM 722 C CA . GLU A 1 90 ? 3.397 -1.404 -21.259 1.00 86.25 90 GLU A CA 1
ATOM 723 C C . GLU A 1 90 ? 4.139 -0.629 -20.166 1.00 86.25 90 GLU A C 1
ATOM 725 O O . GLU A 1 90 ? 5.367 -0.523 -20.168 1.00 86.25 90 GLU A O 1
ATOM 730 N N . LYS A 1 91 ? 3.374 -0.059 -19.232 1.00 85.69 91 LYS A N 1
ATOM 731 C CA . LYS A 1 91 ? 3.889 0.742 -18.122 1.00 85.69 91 LYS A CA 1
ATOM 732 C C . LYS A 1 91 ? 3.155 0.395 -16.841 1.00 85.69 91 LYS A C 1
ATOM 734 O O . LYS A 1 91 ? 1.984 0.018 -16.849 1.00 85.69 91 LYS A O 1
ATOM 739 N N . ILE A 1 92 ? 3.835 0.592 -15.719 1.00 89.56 92 ILE A N 1
ATOM 740 C CA . ILE A 1 92 ? 3.198 0.491 -14.411 1.00 89.56 92 ILE A CA 1
ATOM 741 C C . ILE A 1 92 ? 2.356 1.743 -14.200 1.00 89.56 92 ILE A C 1
ATOM 743 O O . ILE A 1 92 ? 2.871 2.857 -14.149 1.00 89.56 92 ILE A O 1
ATOM 747 N N . HIS A 1 93 ? 1.046 1.555 -14.080 1.00 88.69 93 HIS A N 1
ATOM 748 C CA . HIS A 1 93 ? 0.117 2.661 -13.867 1.00 88.69 93 HIS A CA 1
ATOM 749 C C . HIS A 1 93 ? -0.036 3.028 -12.390 1.00 88.69 93 HIS A C 1
ATOM 751 O O . HIS A 1 93 ? -0.220 4.202 -12.067 1.00 88.69 93 HIS A O 1
ATOM 757 N N . TYR A 1 94 ? 0.030 2.044 -11.494 1.00 91.31 94 TYR A N 1
ATOM 758 C CA . TYR A 1 94 ? -0.190 2.233 -10.065 1.00 91.31 94 TYR A CA 1
ATOM 759 C C . TYR A 1 94 ? 0.435 1.108 -9.239 1.00 91.31 94 TYR A C 1
ATOM 761 O O . TYR A 1 94 ? 0.600 -0.015 -9.716 1.00 91.31 94 TYR A O 1
ATOM 769 N N . PHE A 1 95 ? 0.706 1.411 -7.972 1.00 92.50 95 PHE A N 1
ATOM 770 C CA . PHE A 1 95 ? 0.972 0.436 -6.923 1.00 92.50 95 PHE A CA 1
ATOM 771 C C . PHE A 1 95 ? -0.204 0.401 -5.954 1.00 92.50 95 PHE A C 1
ATOM 773 O O . PHE A 1 95 ? -0.652 1.440 -5.471 1.00 92.50 95 PHE A O 1
ATOM 780 N N . ASN A 1 96 ? -0.677 -0.805 -5.654 1.00 92.69 96 ASN A N 1
ATOM 781 C CA . ASN A 1 96 ? -1.649 -1.037 -4.598 1.00 92.69 96 ASN A CA 1
ATOM 782 C C . ASN A 1 96 ? -0.916 -1.578 -3.369 1.00 92.69 96 ASN A C 1
ATOM 784 O O . ASN A 1 96 ? -0.301 -2.641 -3.444 1.00 92.69 96 ASN A O 1
ATOM 788 N N . PHE A 1 97 ? -1.012 -0.874 -2.244 1.00 93.25 97 PHE A N 1
ATOM 789 C CA . PHE A 1 97 ? -0.510 -1.330 -0.949 1.00 93.25 97 PHE A CA 1
ATOM 790 C C . PHE A 1 97 ? -1.668 -1.733 -0.044 1.00 93.25 97 PHE A C 1
ATOM 792 O O . PHE A 1 97 ? -2.719 -1.090 -0.044 1.00 93.25 97 PHE A O 1
ATOM 799 N N . CYS A 1 98 ? -1.438 -2.768 0.760 1.00 92.62 98 CYS A N 1
ATOM 800 C CA . CYS A 1 98 ? -2.262 -3.114 1.907 1.00 92.62 98 CYS A CA 1
ATOM 801 C C . CYS A 1 98 ? -1.340 -3.333 3.101 1.00 92.62 98 CYS A C 1
ATOM 803 O O . CYS A 1 98 ? -0.525 -4.254 3.096 1.00 92.62 98 CYS A O 1
ATOM 805 N N . ILE A 1 99 ? -1.469 -2.481 4.112 1.00 92.62 99 ILE A N 1
ATOM 806 C CA . ILE A 1 99 ? -0.678 -2.551 5.339 1.00 92.62 99 ILE A CA 1
ATOM 807 C C . ILE A 1 99 ? -1.619 -2.954 6.468 1.00 92.62 99 ILE A C 1
ATOM 809 O O . ILE A 1 99 ? -2.559 -2.222 6.773 1.00 92.62 99 ILE A O 1
ATOM 813 N N . VAL A 1 100 ? -1.365 -4.111 7.075 1.00 91.06 100 VAL A N 1
ATOM 814 C CA . VAL A 1 100 ? -2.078 -4.572 8.272 1.00 91.06 100 VAL A CA 1
ATOM 815 C C . VAL A 1 100 ? -1.321 -4.076 9.496 1.00 91.06 100 VAL A C 1
ATOM 817 O O . VAL A 1 100 ? -0.119 -4.310 9.610 1.00 91.06 100 VAL A O 1
ATOM 820 N N . PHE A 1 101 ? -1.998 -3.394 10.414 1.00 88.44 101 PHE A N 1
ATOM 821 C CA . PHE A 1 101 ? -1.375 -2.920 11.648 1.00 88.44 101 PHE A CA 1
ATOM 822 C C . PHE A 1 101 ? -2.370 -2.911 12.806 1.00 88.44 101 PHE A C 1
ATOM 824 O O . PHE A 1 101 ? -3.573 -2.768 12.601 1.00 88.44 101 PHE A O 1
ATOM 831 N N . SER A 1 102 ? -1.853 -3.027 14.030 1.00 85.62 102 SER A N 1
ATOM 832 C CA . SER A 1 102 ? -2.642 -2.924 15.259 1.00 85.62 102 SER A CA 1
ATOM 833 C C . SER A 1 102 ? -2.260 -1.679 16.042 1.00 85.62 102 SER A C 1
ATOM 835 O O . SER A 1 102 ? -1.079 -1.354 16.172 1.00 85.62 102 SER A O 1
ATOM 837 N N . ILE A 1 103 ? -3.255 -1.003 16.609 1.00 78.94 103 ILE A N 1
ATOM 838 C CA . ILE A 1 103 ? -3.034 0.137 17.499 1.00 78.94 103 ILE A CA 1
ATOM 839 C C . ILE A 1 103 ? -2.934 -0.366 18.943 1.00 78.94 103 ILE A C 1
ATOM 841 O O . ILE A 1 103 ? -3.886 -0.909 19.500 1.00 78.94 103 ILE A O 1
ATOM 845 N N . LEU A 1 104 ? -1.758 -0.206 19.553 1.00 72.00 104 LEU A N 1
ATOM 846 C CA . LEU A 1 104 ? -1.463 -0.733 20.893 1.00 72.00 104 LEU A CA 1
ATOM 847 C C . LEU A 1 104 ? -1.891 0.198 22.041 1.00 72.00 104 LEU A C 1
ATOM 849 O O . LEU A 1 104 ? -1.888 -0.232 23.192 1.00 72.00 104 LEU A O 1
ATOM 853 N N . SER A 1 105 ? -2.253 1.456 21.768 1.00 67.50 105 SER A N 1
ATOM 854 C CA . SER A 1 105 ? -2.709 2.391 22.805 1.00 67.50 105 SER A CA 1
ATOM 855 C C . SER A 1 105 ? -3.593 3.502 22.248 1.00 67.50 105 SER A C 1
ATOM 857 O O . SER A 1 105 ? -3.433 3.883 21.091 1.00 67.50 105 SER A O 1
ATOM 859 N N . ASP A 1 106 ? -4.417 4.094 23.111 1.00 61.53 106 ASP A N 1
ATOM 860 C CA . ASP A 1 106 ? -5.249 5.270 22.811 1.00 61.53 106 ASP A CA 1
ATOM 861 C C . ASP A 1 106 ? -4.432 6.571 22.670 1.00 61.53 106 ASP A C 1
ATOM 863 O O . ASP A 1 106 ? -4.997 7.655 22.518 1.00 61.53 106 ASP A O 1
ATOM 867 N N . GLN A 1 107 ? -3.098 6.500 22.767 1.00 56.81 107 GLN A N 1
ATOM 868 C CA . GLN A 1 107 ? -2.247 7.667 22.577 1.00 56.81 107 GLN A CA 1
ATOM 869 C C . GLN A 1 107 ? -2.219 8.060 21.103 1.00 56.81 107 GLN A C 1
ATOM 871 O O . GLN A 1 107 ? -2.050 7.226 20.211 1.00 56.81 107 GLN A O 1
ATOM 876 N N . ILE A 1 108 ? -2.362 9.363 20.866 1.00 55.41 108 ILE A N 1
ATOM 877 C CA . ILE A 1 108 ? -2.222 9.968 19.546 1.00 55.41 108 ILE A CA 1
ATOM 878 C C . ILE A 1 108 ? -0.832 9.599 19.028 1.00 55.41 108 ILE A C 1
ATOM 880 O O . ILE A 1 108 ? 0.177 9.925 19.652 1.00 55.41 108 ILE A O 1
ATOM 884 N N . MET A 1 109 ? -0.788 8.884 17.905 1.00 61.94 109 MET A N 1
ATOM 885 C CA . MET A 1 109 ? 0.463 8.516 17.257 1.00 61.94 109 MET A CA 1
ATOM 886 C C . MET A 1 109 ? 1.250 9.798 16.957 1.00 61.94 109 MET A C 1
ATOM 888 O O . MET A 1 109 ? 0.754 10.675 16.253 1.00 61.94 109 MET A O 1
ATOM 892 N N . GLU A 1 110 ? 2.468 9.907 17.495 1.00 61.31 110 GLU A N 1
ATOM 893 C CA . GLU A 1 110 ? 3.324 11.099 17.347 1.00 61.31 110 GLU A CA 1
ATOM 894 C C . GLU A 1 110 ? 3.647 11.400 15.869 1.00 61.31 110 GLU A C 1
ATOM 896 O O . GLU A 1 110 ? 3.947 12.532 15.488 1.00 61.31 110 GLU A O 1
ATOM 901 N N . PHE A 1 111 ? 3.511 10.391 15.001 1.00 66.62 111 PHE A N 1
ATOM 902 C CA . PHE A 1 111 ? 3.768 10.493 13.573 1.00 66.62 111 PHE A CA 1
ATOM 903 C C . PHE A 1 111 ? 2.567 10.034 12.758 1.00 66.62 111 PHE A C 1
ATOM 905 O O . PHE A 1 111 ? 2.042 8.949 12.966 1.00 66.62 111 PHE A O 1
ATOM 912 N N . ALA A 1 112 ? 2.173 10.834 11.771 1.00 81.25 112 ALA A N 1
ATOM 913 C CA . ALA A 1 112 ? 1.176 10.413 10.797 1.00 81.25 112 ALA A CA 1
ATOM 914 C C . ALA A 1 112 ? 1.681 9.216 9.951 1.00 81.25 112 ALA A C 1
ATOM 916 O O . ALA A 1 112 ? 2.886 9.171 9.656 1.00 81.25 112 ALA A O 1
ATOM 917 N N . PRO A 1 113 ? 0.803 8.272 9.548 1.00 86.56 113 PRO A N 1
ATOM 918 C CA . PRO A 1 113 ? 1.176 7.103 8.752 1.00 86.56 113 PRO A CA 1
ATOM 919 C C . PRO A 1 113 ? 1.962 7.474 7.498 1.00 86.56 113 PRO A C 1
ATOM 921 O O . PRO A 1 113 ? 1.677 8.483 6.848 1.00 86.56 113 PRO A O 1
ATOM 924 N N . SER A 1 114 ? 2.941 6.646 7.128 1.00 90.38 114 SER A N 1
ATOM 925 C CA . SER A 1 114 ? 3.691 6.856 5.891 1.00 90.38 114 SER A CA 1
ATOM 926 C C . SER A 1 114 ? 4.021 5.557 5.168 1.00 90.38 114 SER A C 1
ATOM 928 O O . SER A 1 114 ? 4.331 4.547 5.796 1.00 90.38 114 SER A O 1
ATOM 930 N N . ALA A 1 115 ? 3.960 5.611 3.841 1.00 92.62 115 ALA A N 1
ATOM 931 C CA . ALA A 1 115 ? 4.371 4.558 2.929 1.00 92.62 115 ALA A CA 1
ATOM 932 C C . ALA A 1 115 ? 5.423 5.119 1.971 1.00 92.62 115 ALA A C 1
ATOM 934 O O . ALA A 1 115 ? 5.344 6.273 1.542 1.00 92.62 115 ALA A O 1
ATOM 935 N N . ARG A 1 116 ? 6.428 4.309 1.640 1.00 94.44 116 ARG A N 1
ATOM 936 C CA . ARG A 1 116 ? 7.550 4.730 0.797 1.00 94.44 116 ARG A CA 1
ATOM 937 C C . ARG A 1 116 ? 7.814 3.704 -0.287 1.00 94.44 116 ARG A C 1
ATOM 939 O O . ARG A 1 116 ? 7.801 2.509 -0.016 1.00 94.44 116 ARG A O 1
ATOM 946 N N . ILE A 1 117 ? 8.111 4.198 -1.481 1.00 94.69 117 ILE A N 1
ATOM 947 C CA . ILE A 1 117 ? 8.667 3.412 -2.578 1.00 94.69 117 ILE A CA 1
ATOM 948 C C . ILE A 1 117 ? 10.091 3.895 -2.774 1.00 94.69 117 ILE A C 1
ATOM 950 O O . ILE A 1 117 ? 10.321 5.092 -2.951 1.00 94.69 117 ILE A O 1
ATOM 954 N N . PHE A 1 118 ? 11.041 2.971 -2.728 1.00 95.50 118 PHE A N 1
ATOM 955 C CA . PHE A 1 118 ? 12.434 3.247 -3.027 1.00 95.50 118 PHE A CA 1
ATOM 956 C C . PHE A 1 118 ? 12.846 2.407 -4.226 1.00 95.50 118 PHE A C 1
ATOM 958 O O . PHE A 1 118 ? 12.759 1.186 -4.185 1.00 95.50 118 PHE A O 1
ATOM 965 N N . ASN A 1 119 ? 13.267 3.077 -5.290 1.00 95.00 119 ASN A N 1
ATOM 966 C CA . ASN A 1 119 ? 13.891 2.437 -6.431 1.00 95.00 119 ASN A CA 1
ATOM 967 C C . ASN A 1 119 ? 15.405 2.417 -6.176 1.00 95.00 119 ASN A C 1
ATOM 969 O O . ASN A 1 119 ? 16.053 3.469 -6.120 1.00 95.00 119 ASN A O 1
ATOM 973 N N . GLU A 1 120 ? 15.953 1.217 -5.988 1.00 94.62 120 GLU A N 1
ATOM 974 C CA . GLU A 1 120 ? 17.356 1.024 -5.619 1.00 94.62 120 GLU A CA 1
ATOM 975 C C . GLU A 1 120 ? 18.314 1.350 -6.773 1.00 94.62 120 GLU A C 1
ATOM 977 O O . GLU A 1 120 ? 19.372 1.944 -6.542 1.00 94.62 120 GLU A O 1
ATOM 982 N N . THR A 1 121 ? 17.934 1.015 -8.011 1.00 93.38 121 THR A N 1
ATOM 983 C CA . THR A 1 121 ? 18.763 1.194 -9.216 1.00 93.38 121 THR A CA 1
ATOM 984 C C . THR A 1 121 ? 18.999 2.676 -9.512 1.00 93.38 121 THR A C 1
ATOM 986 O O . THR A 1 121 ? 20.126 3.097 -9.783 1.00 93.38 121 THR A O 1
ATOM 989 N N . LYS A 1 122 ? 17.951 3.493 -9.382 1.00 93.88 122 LYS A N 1
ATOM 990 C CA . LYS A 1 122 ? 17.946 4.938 -9.656 1.00 93.88 122 LYS A CA 1
ATOM 991 C C . LYS A 1 122 ? 18.195 5.778 -8.408 1.00 93.88 122 LYS A C 1
ATOM 993 O O . LYS A 1 122 ? 18.440 6.977 -8.524 1.00 93.88 122 LYS A O 1
ATOM 998 N N . ARG A 1 123 ? 18.165 5.164 -7.218 1.00 94.75 123 ARG A N 1
ATOM 999 C CA . ARG A 1 123 ? 18.284 5.828 -5.907 1.00 94.75 123 ARG A CA 1
ATOM 1000 C C . ARG A 1 123 ? 17.252 6.941 -5.708 1.00 94.75 123 ARG A C 1
ATOM 1002 O O . ARG A 1 123 ? 17.553 7.984 -5.127 1.00 94.75 123 ARG A O 1
ATOM 1009 N N . ILE A 1 124 ? 16.031 6.715 -6.187 1.00 94.44 124 ILE A N 1
ATOM 1010 C CA . ILE A 1 124 ? 14.911 7.656 -6.065 1.00 94.44 124 ILE A CA 1
ATOM 1011 C C . ILE A 1 124 ? 13.920 7.118 -5.035 1.00 94.44 124 ILE A C 1
ATOM 1013 O O . ILE A 1 124 ? 13.629 5.924 -4.999 1.00 94.44 124 ILE A O 1
ATOM 1017 N N . MET A 1 125 ? 13.399 8.011 -4.193 1.00 94.31 125 MET A N 1
ATOM 1018 C CA . MET A 1 125 ? 12.388 7.695 -3.189 1.00 94.31 125 MET A CA 1
ATOM 1019 C C . MET A 1 125 ? 11.139 8.541 -3.411 1.00 94.31 125 MET A C 1
ATOM 1021 O O . MET A 1 125 ? 11.223 9.766 -3.509 1.00 94.31 125 MET A O 1
ATOM 1025 N N . TRP A 1 126 ? 9.982 7.894 -3.378 1.00 93.94 126 TRP A N 1
ATOM 1026 C CA . TRP A 1 126 ? 8.685 8.548 -3.280 1.00 93.94 126 TRP A CA 1
ATOM 1027 C C . TRP A 1 126 ? 8.081 8.255 -1.911 1.00 93.94 126 TRP A C 1
ATOM 1029 O O . TRP A 1 126 ? 8.137 7.125 -1.423 1.00 93.94 126 TRP A O 1
ATOM 1039 N N . ASN A 1 127 ? 7.525 9.282 -1.271 1.00 92.06 127 ASN A N 1
ATOM 1040 C CA . ASN A 1 127 ? 6.965 9.192 0.072 1.00 92.06 127 ASN A CA 1
ATOM 1041 C C . ASN A 1 127 ? 5.517 9.682 0.071 1.00 92.06 127 ASN A C 1
ATOM 1043 O O . ASN A 1 127 ? 5.236 10.793 -0.377 1.00 92.06 127 ASN A O 1
ATOM 1047 N N . HIS A 1 128 ? 4.624 8.864 0.611 1.00 90.75 128 HIS A N 1
ATOM 1048 C CA . HIS A 1 128 ? 3.248 9.215 0.896 1.00 90.75 128 HIS A CA 1
ATOM 1049 C C . HIS A 1 128 ? 3.084 9.239 2.407 1.00 90.75 128 HIS A C 1
ATOM 1051 O O . HIS A 1 128 ? 3.047 8.196 3.056 1.00 90.75 128 HIS A O 1
ATOM 1057 N N . ARG A 1 129 ? 2.996 10.446 2.963 1.00 89.19 129 ARG A N 1
ATOM 1058 C CA . ARG A 1 129 ? 2.608 10.664 4.353 1.00 89.19 129 ARG A CA 1
ATOM 1059 C C . ARG A 1 129 ? 1.128 11.012 4.369 1.00 89.19 129 ARG A C 1
ATOM 1061 O O . ARG A 1 129 ? 0.760 12.035 3.796 1.00 89.19 129 ARG A O 1
ATOM 1068 N N . SER A 1 130 ? 0.310 10.178 4.996 1.00 87.75 130 SER A N 1
ATOM 1069 C CA . SER A 1 130 ? -1.114 10.466 5.108 1.00 87.75 130 SER A CA 1
ATOM 1070 C C . SER A 1 130 ? -1.356 11.525 6.171 1.00 87.75 130 SER A C 1
ATOM 1072 O O . SER A 1 130 ? -0.721 11.516 7.223 1.00 87.75 130 SER A O 1
ATOM 1074 N N . CYS A 1 131 ? -2.296 12.428 5.920 1.00 85.50 131 CYS A N 1
ATOM 1075 C CA . CYS A 1 131 ? -2.845 13.342 6.919 1.00 85.50 131 CYS A CA 1
ATOM 1076 C C . CYS A 1 131 ? -3.924 12.672 7.772 1.00 85.50 131 CYS A C 1
ATOM 1078 O O . CYS A 1 131 ? -4.573 13.339 8.581 1.00 85.50 131 CYS A O 1
ATOM 1080 N N . PHE A 1 132 ? -4.115 11.365 7.601 1.00 85.38 132 PHE A N 1
ATOM 1081 C CA . PHE A 1 132 ? -5.221 10.619 8.156 1.00 85.38 132 PHE A CA 1
ATOM 1082 C C . PHE A 1 132 ? -4.756 9.355 8.877 1.00 85.38 132 PHE A C 1
ATOM 1084 O O . PHE A 1 132 ? -3.749 8.750 8.515 1.00 85.38 132 PHE A O 1
ATOM 1091 N N . MET A 1 133 ? -5.506 8.944 9.899 1.00 86.31 133 MET A N 1
ATOM 1092 C CA . MET A 1 133 ? -5.290 7.691 10.621 1.00 86.31 133 MET A CA 1
ATOM 1093 C C . MET A 1 133 ? -6.619 7.003 10.896 1.00 86.31 133 MET A C 1
ATOM 1095 O O . MET A 1 133 ? -7.543 7.623 11.420 1.00 86.31 133 MET A O 1
ATOM 1099 N N . GLY A 1 134 ? -6.715 5.716 10.575 1.00 84.25 134 GLY A N 1
ATOM 1100 C CA . GLY A 1 134 ? -7.872 4.915 10.952 1.00 84.25 134 GLY A CA 1
ATOM 1101 C C . GLY A 1 134 ? -7.980 4.759 12.471 1.00 84.25 134 GLY A C 1
ATOM 1102 O O . GLY A 1 134 ? -6.989 4.527 13.158 1.00 84.25 134 GLY A O 1
ATOM 1103 N N . ILE A 1 135 ? -9.200 4.865 12.987 1.00 82.06 135 ILE A N 1
ATOM 1104 C CA . ILE A 1 135 ? -9.550 4.639 14.386 1.00 82.06 135 ILE A CA 1
ATOM 1105 C C . ILE A 1 135 ? -10.248 3.274 14.472 1.00 82.06 135 ILE A C 1
ATOM 1107 O O . ILE A 1 135 ? -11.314 3.096 13.864 1.00 82.06 135 ILE A O 1
ATOM 1111 N N . PRO A 1 136 ? -9.680 2.297 15.199 1.00 76.75 136 PRO A N 1
ATOM 1112 C CA . PRO A 1 136 ? -10.291 0.990 15.358 1.00 76.75 136 PRO A CA 1
ATOM 1113 C C . PRO A 1 136 ? -11.585 1.111 16.166 1.00 76.75 136 PRO A C 1
ATOM 1115 O O . PRO A 1 136 ? -11.672 1.861 17.135 1.00 76.75 136 PRO A O 1
ATOM 1118 N N . LYS A 1 137 ? -12.615 0.367 15.752 1.00 68.38 137 LYS A N 1
ATOM 1119 C CA . LYS A 1 137 ? -13.913 0.300 16.455 1.00 68.38 137 LYS A CA 1
ATOM 1120 C C . LYS A 1 137 ? -14.053 -0.952 17.325 1.00 68.38 137 LYS A C 1
ATOM 1122 O O . LYS A 1 137 ? -14.979 -1.042 18.125 1.00 68.38 137 LYS A O 1
ATOM 1127 N N . THR A 1 138 ? -13.190 -1.942 17.117 1.00 64.94 138 THR A N 1
ATOM 1128 C CA . THR A 1 138 ? -13.275 -3.282 17.704 1.00 64.94 138 THR A CA 1
ATOM 1129 C C . THR A 1 138 ? -12.141 -3.510 18.697 1.00 64.94 138 THR A C 1
ATOM 1131 O O . THR A 1 138 ? -11.116 -2.840 18.643 1.00 64.94 138 THR A O 1
ATOM 1134 N N . LYS A 1 139 ? -12.316 -4.489 19.594 1.00 63.44 139 LYS A N 1
ATOM 1135 C CA . LYS A 1 139 ? -11.322 -4.853 20.619 1.00 63.44 139 LYS A CA 1
ATOM 1136 C C . LYS A 1 139 ? -9.982 -5.325 20.049 1.00 63.44 139 LYS A C 1
ATOM 1138 O O . LYS A 1 139 ? -8.981 -5.253 20.751 1.00 63.44 139 LYS A O 1
ATOM 1143 N N . ASP A 1 140 ? -9.975 -5.809 18.810 1.00 68.69 140 ASP A N 1
ATOM 1144 C CA . ASP A 1 140 ? -8.785 -6.388 18.183 1.00 68.69 140 ASP A CA 1
ATOM 1145 C C . ASP A 1 140 ? -7.8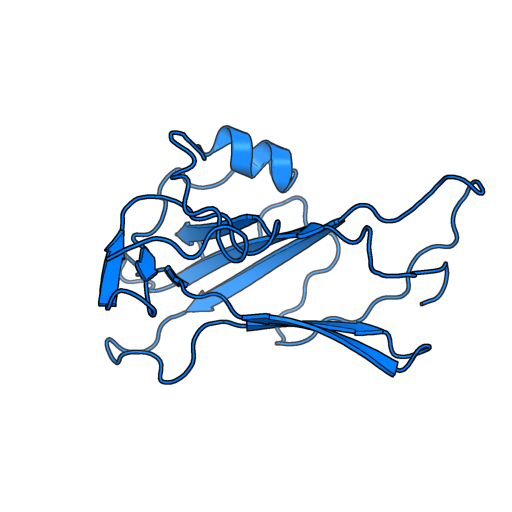10 -5.307 17.684 1.00 68.69 140 ASP A C 1
ATOM 1147 O O . ASP A 1 140 ? -6.662 -5.607 17.367 1.00 68.69 140 ASP A O 1
ATOM 1151 N N . ASN A 1 141 ? -8.243 -4.036 17.652 1.00 79.19 141 ASN A N 1
ATOM 1152 C CA . ASN A 1 141 ? -7.455 -2.854 17.285 1.00 79.19 141 ASN A CA 1
ATOM 1153 C C . ASN A 1 141 ? -6.721 -2.926 15.933 1.00 79.19 141 ASN A C 1
ATOM 1155 O O . ASN A 1 141 ? -5.874 -2.073 15.659 1.00 79.19 141 ASN A O 1
ATOM 1159 N N . THR A 1 142 ? -7.031 -3.916 15.091 1.00 85.56 142 THR A N 1
ATOM 1160 C CA . THR A 1 142 ? -6.373 -4.125 13.802 1.00 85.56 142 THR A CA 1
ATOM 1161 C C . THR A 1 142 ? -7.111 -3.419 12.675 1.00 85.56 142 THR A C 1
ATOM 1163 O O . THR A 1 142 ? -8.343 -3.445 12.580 1.00 85.56 142 THR A O 1
ATOM 1166 N N . LEU A 1 143 ? -6.332 -2.775 11.817 1.00 88.25 143 LEU A N 1
ATOM 1167 C CA . LEU A 1 143 ? -6.790 -2.026 10.665 1.00 88.25 143 LEU A CA 1
ATOM 1168 C C . LEU A 1 143 ? -5.949 -2.376 9.439 1.00 88.25 143 LEU A C 1
ATOM 1170 O O . LEU A 1 143 ? -4.772 -2.730 9.529 1.00 88.25 143 LEU A O 1
ATOM 1174 N N . LEU A 1 144 ? -6.571 -2.192 8.283 1.00 89.75 144 LEU A N 1
ATOM 1175 C CA . LEU A 1 144 ? -5.944 -2.202 6.975 1.00 89.75 144 LEU A CA 1
ATOM 1176 C C . LEU A 1 144 ? -5.813 -0.760 6.495 1.00 89.75 144 LEU A C 1
ATOM 1178 O O . LEU A 1 144 ? -6.817 -0.051 6.419 1.00 89.75 144 LEU A O 1
ATOM 1182 N N . TRP A 1 145 ? -4.605 -0.341 6.128 1.00 91.31 145 TRP A N 1
ATOM 1183 C CA . TRP A 1 145 ? -4.389 0.863 5.329 1.00 91.31 145 TRP A CA 1
ATOM 1184 C C . TRP A 1 145 ? -4.196 0.463 3.870 1.00 91.31 145 TRP A C 1
ATOM 1186 O O . TRP A 1 145 ? -3.207 -0.180 3.507 1.00 91.31 145 TRP A O 1
ATOM 1196 N N . LEU A 1 146 ? -5.180 0.810 3.047 1.00 90.25 146 LEU A N 1
ATOM 1197 C CA . LEU A 1 146 ? -5.201 0.528 1.619 1.00 90.2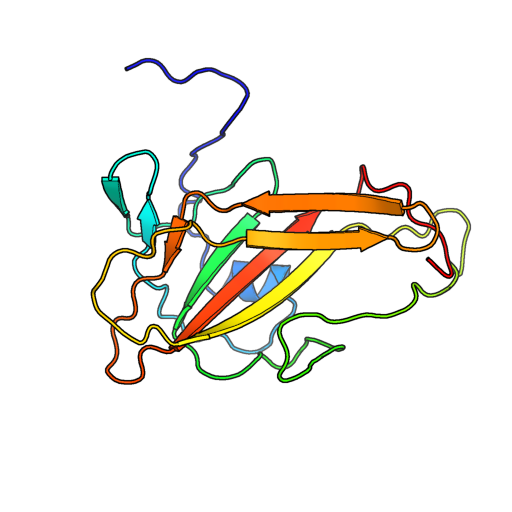5 146 LEU A CA 1
ATOM 1198 C C . LEU A 1 146 ? -4.773 1.784 0.866 1.00 90.25 146 LEU A C 1
ATOM 1200 O O . LEU A 1 146 ? -5.339 2.849 1.098 1.00 90.25 146 LEU A O 1
ATOM 1204 N N . ILE A 1 147 ? -3.793 1.671 -0.030 1.00 91.69 147 ILE A N 1
ATOM 1205 C CA . ILE A 1 147 ? -3.235 2.810 -0.774 1.00 91.69 147 ILE A CA 1
ATOM 1206 C C . ILE A 1 147 ? -3.177 2.464 -2.258 1.00 91.69 147 ILE A C 1
ATOM 1208 O O . ILE A 1 147 ? -2.449 1.556 -2.652 1.00 91.69 147 ILE A O 1
ATOM 1212 N N . HIS A 1 148 ? -3.917 3.201 -3.076 1.00 90.94 148 HIS A N 1
ATOM 1213 C CA . HIS A 1 148 ? -3.818 3.188 -4.528 1.00 90.94 148 HIS A CA 1
ATOM 1214 C C . HIS A 1 148 ? -2.949 4.371 -4.961 1.00 90.94 148 HIS A C 1
ATOM 1216 O O . HIS A 1 148 ? -3.385 5.527 -4.919 1.00 90.94 148 HIS A O 1
ATOM 1222 N N . TRP A 1 149 ? -1.701 4.081 -5.326 1.00 92.50 149 TRP A N 1
ATOM 1223 C CA . TRP A 1 149 ? -0.672 5.076 -5.611 1.00 92.50 149 TRP A CA 1
ATOM 1224 C C . TRP A 1 149 ? -0.357 5.126 -7.112 1.00 92.50 149 TRP A C 1
ATOM 1226 O O . TRP A 1 149 ? 0.295 4.212 -7.622 1.00 92.50 149 TRP A O 1
ATOM 1236 N N . PRO A 1 150 ? -0.776 6.182 -7.837 1.00 91.50 150 PRO A N 1
ATOM 1237 C CA . PRO A 1 150 ? -0.432 6.350 -9.246 1.00 91.50 150 PRO A CA 1
ATOM 1238 C C . PRO A 1 150 ? 1.083 6.432 -9.462 1.00 91.50 150 PRO A C 1
ATOM 1240 O O . PRO A 1 150 ? 1.765 7.209 -8.797 1.00 91.50 150 PRO A O 1
ATOM 1243 N N . ALA A 1 151 ? 1.594 5.671 -10.428 1.00 88.75 151 ALA A N 1
ATOM 1244 C CA . ALA A 1 151 ? 3.019 5.574 -10.746 1.00 88.75 151 ALA A CA 1
ATOM 1245 C C . ALA A 1 151 ? 3.411 6.354 -12.015 1.00 88.75 151 ALA A C 1
ATOM 1247 O O . ALA A 1 151 ? 4.525 6.210 -12.502 1.00 88.75 151 ALA A O 1
ATOM 1248 N N . MET A 1 152 ? 2.518 7.187 -12.567 1.00 77.19 152 MET A N 1
ATOM 1249 C CA . MET A 1 152 ? 2.740 7.854 -13.864 1.00 77.19 152 MET A CA 1
ATOM 1250 C C . MET A 1 152 ? 3.991 8.746 -13.905 1.00 77.19 152 MET A C 1
ATOM 1252 O O . MET A 1 152 ? 4.599 8.883 -14.963 1.00 77.19 152 MET A O 1
ATOM 1256 N N . ASP A 1 153 ? 4.383 9.318 -12.765 1.00 80.00 153 ASP A N 1
ATOM 1257 C CA . ASP A 1 153 ? 5.576 10.167 -12.644 1.00 80.00 153 ASP A CA 1
ATOM 1258 C C . ASP A 1 153 ? 6.822 9.377 -12.204 1.00 80.00 153 ASP A C 1
ATOM 1260 O O . ASP A 1 153 ? 7.917 9.931 -12.079 1.00 80.00 153 ASP A O 1
ATOM 1264 N N . PHE A 1 154 ? 6.673 8.077 -11.940 1.00 84.69 154 PHE A N 1
ATOM 1265 C CA . PHE A 1 154 ? 7.772 7.212 -11.548 1.00 84.69 154 PHE A CA 1
ATOM 1266 C C . PHE A 1 154 ? 8.338 6.667 -12.848 1.00 84.69 154 PHE A C 1
ATOM 1268 O O . PHE A 1 154 ? 7.726 5.830 -13.503 1.00 84.69 154 PHE A O 1
ATOM 1275 N N . GLN A 1 155 ? 9.476 7.199 -13.280 1.00 86.38 155 GLN A N 1
ATOM 1276 C CA . GLN A 1 155 ? 10.178 6.735 -14.475 1.00 86.38 155 GLN A CA 1
ATOM 1277 C C . GLN A 1 155 ? 10.734 5.325 -14.220 1.00 86.38 155 GLN A C 1
ATOM 1279 O O . GLN A 1 155 ? 11.929 5.170 -14.007 1.00 86.38 155 GLN A O 1
ATOM 1284 N N . LEU A 1 156 ? 9.862 4.320 -14.142 1.00 89.75 156 LEU A N 1
ATOM 1285 C CA . LEU A 1 156 ? 10.167 2.933 -13.802 1.00 89.75 156 LEU A CA 1
ATOM 1286 C C . LEU A 1 156 ? 10.393 2.115 -15.066 1.00 89.75 156 LEU A C 1
ATOM 1288 O O . LEU A 1 156 ? 9.687 2.283 -16.062 1.00 89.75 156 LEU A O 1
ATOM 1292 N N . GLU A 1 157 ? 11.362 1.214 -15.001 1.00 89.38 157 GLU A N 1
ATOM 1293 C CA . GLU A 1 157 ? 11.744 0.325 -16.094 1.00 89.38 157 GLU A CA 1
ATOM 1294 C C . GLU A 1 157 ? 11.755 -1.134 -15.633 1.00 89.38 157 GLU A C 1
ATOM 1296 O O . GLU A 1 157 ? 11.748 -1.438 -14.443 1.00 89.38 157 GLU A O 1
ATOM 1301 N N . GLY A 1 158 ? 11.757 -2.058 -16.592 1.00 88.69 158 GLY A N 1
ATOM 1302 C CA . GLY A 1 158 ? 11.899 -3.478 -16.289 1.00 88.69 158 GLY A CA 1
ATOM 1303 C C . GLY A 1 158 ? 13.223 -3.769 -15.582 1.00 88.69 158 GLY A C 1
ATOM 1304 O O . GLY A 1 158 ? 14.277 -3.364 -16.065 1.00 88.69 158 GLY A O 1
ATOM 1305 N N . GLY A 1 159 ? 13.165 -4.508 -14.476 1.00 87.19 159 GLY A N 1
ATOM 1306 C CA . GLY A 1 159 ? 14.320 -4.860 -13.650 1.00 87.19 159 GLY A CA 1
ATOM 1307 C C . GLY A 1 159 ? 14.647 -3.875 -12.526 1.00 87.19 159 GLY A C 1
ATOM 1308 O O . GLY A 1 159 ? 15.506 -4.210 -11.710 1.00 87.19 159 GLY A O 1
ATOM 1309 N N . ASP A 1 160 ? 13.979 -2.715 -12.472 1.00 90.31 160 ASP A N 1
ATOM 1310 C CA . ASP A 1 160 ? 14.015 -1.814 -11.308 1.00 90.31 160 ASP A CA 1
ATOM 1311 C C . ASP A 1 160 ? 13.432 -2.461 -10.040 1.00 90.31 160 ASP A C 1
ATOM 1313 O O . ASP A 1 160 ? 12.639 -3.427 -10.166 1.00 90.31 160 ASP A O 1
#

pLDDT: mean 78.56, std 14.99, range [34.41, 95.5]

Organism: NCBI:txid34286

Foldseek 3Di:
DDDPPDFFDFDFPPPPFQVVVCVLQVFDDAPRAFFFKQFQVVRDTDDGFGQGPNKGKGKGDDQDDGPRDDFDDPDDDDDDFAAADPDPPDDDFWDKDKDKDADPDPDDDPAADKDKDADPVVRDIDMDGDSMDGDDPDPRRIMIMIITGTCPVPPDHGGD